Protein AF-A0A822FTE9-F1 (afdb_monomer)

Sequence (80 aa):
LDFQDRLEYRILAFNESSDQDLFETFSLVNLHTENQLGLRLLKSLDREKRTIYKMRISASDGELTGQLLLDVHILDSNDN

InterPro domains:
  IPR002126 Cadherin-like [PR00205] (35-61)
  IPR002126 Cadherin-like [PR00205] (66-80)
  IPR002126 Cadherin-like [PS50268] (6-80)
  IPR015919 Cadherin-like superfamily [SSF49313] (6-76)

Solvent-accessible surface area (backbone atoms only — not comparable to full-atom values): 5152 Å² total; per-residue (Å²): 132,68,75,70,86,53,50,50,74,43,84,40,57,67,54,99,57,86,51,62,66,56,66,61,32,46,46,80,41,84,36,86,71,85,87,38,76,42,81,40,75,70,53,88,86,50,56,92,84,49,46,67,49,61,33,28,43,36,41,27,68,86,85,56,75,52,76,46,82,46,80,47,74,53,74,62,98,77,83,121

Structure (mmCIF, N/CA/C/O backbone):
data_AF-A0A822FTE9-F1
#
_entry.id   AF-A0A822FTE9-F1
#
loop_
_atom_site.group_PDB
_atom_site.id
_atom_site.type_symbol
_atom_site.label_atom_id
_atom_site.label_alt_id
_atom_site.label_comp_id
_atom_site.label_asym_id
_atom_site.label_entity_id
_atom_site.label_seq_id
_atom_site.pdbx_PDB_ins_code
_atom_site.Cartn_x
_atom_site.Cartn_y
_atom_site.Cartn_z
_atom_site.occupancy
_atom_site.B_iso_or_equiv
_atom_site.auth_seq_id
_atom_site.auth_comp_id
_atom_site.auth_asym_id
_atom_site.auth_atom_id
_atom_site.pdbx_PDB_model_num
ATOM 1 N N . LEU A 1 1 ? 18.229 -15.557 -15.072 1.00 49.09 1 LEU A N 1
ATOM 2 C CA . LEU A 1 1 ? 17.892 -14.496 -14.106 1.00 49.09 1 LEU A CA 1
ATOM 3 C C . LEU A 1 1 ? 16.488 -14.056 -14.455 1.00 49.09 1 LEU A C 1
ATOM 5 O O . LEU A 1 1 ? 16.311 -13.470 -15.519 1.00 49.09 1 LEU A O 1
ATOM 9 N N . ASP A 1 2 ? 15.508 -14.439 -13.649 1.00 57.12 2 ASP A N 1
ATOM 10 C CA . ASP A 1 2 ? 14.131 -14.001 -13.840 1.00 57.12 2 ASP A CA 1
ATOM 11 C C . ASP A 1 2 ? 14.054 -12.485 -13.641 1.00 57.12 2 ASP A C 1
ATOM 13 O O . ASP A 1 2 ? 14.585 -11.943 -12.673 1.00 57.12 2 ASP A O 1
ATOM 17 N N . PHE A 1 3 ? 13.412 -11.779 -14.574 1.00 57.09 3 PHE A N 1
ATOM 18 C CA . PHE A 1 3 ? 13.252 -10.319 -14.518 1.00 57.09 3 PHE A CA 1
ATOM 19 C C . PHE A 1 3 ? 12.535 -9.846 -13.237 1.00 57.09 3 PHE A C 1
ATOM 21 O O . PHE A 1 3 ? 12.637 -8.678 -12.871 1.00 57.09 3 PHE A O 1
ATOM 28 N N . GLN A 1 4 ? 11.838 -10.749 -12.543 1.00 56.06 4 GLN A N 1
ATOM 29 C CA . GLN A 1 4 ? 11.087 -10.462 -11.325 1.00 56.06 4 GLN A CA 1
ATOM 30 C C . GLN A 1 4 ? 11.945 -10.245 -10.077 1.00 56.06 4 GLN A C 1
ATOM 32 O O . GLN A 1 4 ? 11.524 -9.486 -9.209 1.00 56.06 4 GLN A O 1
ATOM 37 N N . ASP A 1 5 ? 13.147 -10.826 -10.001 1.00 60.69 5 ASP A N 1
ATOM 38 C CA . ASP A 1 5 ? 14.075 -10.590 -8.880 1.00 60.69 5 ASP A CA 1
ATOM 39 C C . ASP A 1 5 ? 14.647 -9.160 -8.876 1.00 60.69 5 ASP A C 1
ATOM 41 O O . ASP A 1 5 ? 15.303 -8.742 -7.926 1.00 60.69 5 ASP A O 1
ATOM 45 N N . ARG A 1 6 ? 14.406 -8.392 -9.947 1.00 70.56 6 ARG A N 1
ATOM 46 C CA . ARG A 1 6 ? 14.855 -7.001 -10.101 1.00 70.56 6 ARG A CA 1
ATOM 47 C C . ARG A 1 6 ? 13.782 -5.957 -9.805 1.00 70.56 6 ARG A C 1
ATOM 49 O O . ARG A 1 6 ? 14.105 -4.770 -9.829 1.00 70.56 6 ARG A O 1
ATOM 56 N N . LEU A 1 7 ? 12.528 -6.364 -9.596 1.00 83.12 7 LEU A N 1
ATOM 57 C CA . LEU A 1 7 ? 11.443 -5.418 -9.358 1.00 83.12 7 LEU A CA 1
ATOM 58 C C . LEU A 1 7 ? 11.412 -4.995 -7.892 1.00 83.12 7 LEU A C 1
ATOM 60 O O . LEU A 1 7 ? 11.130 -5.780 -6.990 1.00 83.12 7 LEU A O 1
ATOM 64 N N . GLU A 1 8 ? 11.650 -3.710 -7.681 1.00 89.12 8 GLU A N 1
ATOM 65 C CA . GLU A 1 8 ? 11.526 -3.046 -6.396 1.00 89.12 8 GLU A CA 1
ATOM 66 C C . GLU A 1 8 ? 10.074 -2.604 -6.197 1.00 89.12 8 GLU A C 1
ATOM 68 O O . GLU A 1 8 ? 9.581 -1.703 -6.887 1.00 89.12 8 GLU A O 1
ATOM 73 N N . TYR A 1 9 ? 9.391 -3.229 -5.237 1.00 90.88 9 TYR A N 1
ATOM 74 C CA . TYR A 1 9 ? 8.021 -2.884 -4.869 1.00 90.88 9 TYR A CA 1
ATOM 75 C C . TYR A 1 9 ? 7.983 -1.984 -3.637 1.00 90.88 9 TYR A C 1
ATOM 77 O O . TYR A 1 9 ? 8.656 -2.247 -2.640 1.00 90.88 9 TYR A O 1
ATOM 85 N N . ARG A 1 10 ? 7.165 -0.929 -3.674 1.00 92.19 10 ARG A N 1
ATOM 86 C CA . ARG A 1 10 ? 7.014 0.020 -2.560 1.00 92.19 10 ARG A CA 1
ATOM 87 C C . ARG A 1 10 ? 5.561 0.407 -2.351 1.00 92.19 10 ARG A C 1
ATOM 89 O O . ARG A 1 10 ? 4.839 0.664 -3.313 1.00 92.19 10 ARG A O 1
ATOM 96 N N . ILE A 1 11 ? 5.164 0.497 -1.085 1.00 93.38 11 ILE A N 1
ATOM 97 C CA . ILE A 1 11 ? 3.936 1.183 -0.683 1.00 93.38 11 ILE A CA 1
ATOM 98 C C . ILE A 1 11 ? 4.259 2.674 -0.610 1.00 93.38 11 ILE A C 1
ATOM 100 O O . ILE A 1 11 ? 5.298 3.065 -0.081 1.00 93.38 11 ILE A O 1
ATOM 104 N N . LEU A 1 12 ? 3.372 3.501 -1.143 1.00 92.31 12 LEU A N 1
ATOM 105 C CA . LEU A 1 12 ? 3.420 4.953 -1.082 1.00 92.31 12 LEU A CA 1
ATOM 106 C C . LEU A 1 12 ? 2.101 5.454 -0.488 1.00 92.31 12 LEU A C 1
ATOM 108 O O . LEU A 1 12 ? 1.030 4.906 -0.776 1.00 92.31 12 LEU A O 1
ATOM 112 N N . ALA A 1 13 ? 2.177 6.511 0.319 1.00 89.88 13 ALA A N 1
ATOM 113 C CA . ALA A 1 13 ? 0.989 7.205 0.798 1.00 89.88 13 ALA A CA 1
ATOM 114 C C . ALA A 1 13 ? 0.205 7.779 -0.396 1.00 89.88 13 ALA A C 1
ATOM 116 O O . ALA A 1 13 ? 0.785 8.204 -1.398 1.00 89.88 13 ALA A O 1
ATOM 117 N N . PHE A 1 14 ? -1.127 7.751 -0.317 1.00 86.12 14 PHE A N 1
ATOM 118 C CA . PHE A 1 14 ? -1.974 8.266 -1.397 1.00 86.12 14 PHE A CA 1
ATOM 119 C C . PHE A 1 14 ? -1.901 9.799 -1.519 1.00 86.12 14 PHE A C 1
ATOM 121 O O . PHE A 1 14 ? -2.034 10.341 -2.615 1.00 86.12 14 PHE A O 1
ATOM 128 N N . ASN A 1 15 ? -1.667 10.486 -0.402 1.00 81.25 15 ASN A N 1
ATOM 129 C CA . ASN A 1 15 ? -1.456 11.926 -0.281 1.00 81.25 15 ASN A CA 1
ATOM 130 C C . ASN A 1 15 ? -0.004 12.232 0.139 1.00 81.25 15 ASN A C 1
ATOM 132 O O . ASN A 1 15 ? 0.702 11.358 0.630 1.00 81.25 15 ASN A O 1
ATOM 136 N N . GLU A 1 16 ? 0.449 13.484 -0.015 1.00 62.34 16 GLU A N 1
ATOM 137 C CA . GLU A 1 16 ? 1.816 13.914 0.366 1.00 62.34 16 GLU A CA 1
ATOM 138 C C . GLU A 1 16 ? 2.046 13.980 1.892 1.00 62.34 16 GLU A C 1
ATOM 140 O O . GLU A 1 16 ? 3.053 14.495 2.373 1.00 62.34 16 GLU A O 1
ATOM 145 N N . SER A 1 17 ? 1.099 13.462 2.675 1.00 65.06 17 SER A N 1
ATOM 146 C CA . SER A 1 17 ? 1.209 13.285 4.118 1.00 65.06 17 SER A CA 1
ATOM 147 C C . SER A 1 17 ? 1.793 11.902 4.386 1.00 65.06 17 SER A C 1
ATOM 149 O O . SER A 1 17 ? 1.225 10.906 3.947 1.00 65.06 17 SER A O 1
ATOM 151 N N . SER A 1 18 ? 2.907 11.814 5.113 1.00 69.12 18 SER A N 1
ATOM 152 C CA . SER A 1 18 ? 3.452 10.525 5.549 1.00 69.12 18 SER A CA 1
ATOM 153 C C . SER A 1 18 ? 2.429 9.786 6.419 1.00 69.12 18 SER A C 1
ATOM 155 O O . SER A 1 18 ? 2.264 10.095 7.597 1.00 69.12 18 SER A O 1
ATOM 157 N N . ASP A 1 19 ? 1.730 8.816 5.834 1.00 84.06 19 ASP A N 1
ATOM 158 C CA . ASP A 1 19 ? 0.778 7.950 6.529 1.00 84.06 19 ASP A CA 1
ATOM 159 C C . ASP A 1 19 ? 1.553 6.847 7.263 1.00 84.06 19 ASP A C 1
ATOM 161 O O . ASP A 1 19 ? 1.738 5.741 6.764 1.00 84.06 19 ASP A O 1
ATOM 165 N N . GLN A 1 20 ? 2.106 7.181 8.433 1.00 87.75 20 GLN A N 1
ATOM 166 C CA . GLN A 1 20 ? 2.930 6.243 9.201 1.00 87.75 20 GLN A CA 1
ATOM 167 C C . GLN A 1 20 ? 2.148 4.981 9.596 1.00 87.75 20 GLN A C 1
ATOM 169 O O . GLN A 1 20 ? 2.689 3.878 9.531 1.00 87.75 20 GLN A O 1
ATOM 174 N N . ASP A 1 21 ? 0.862 5.130 9.925 1.00 89.75 21 ASP A N 1
ATOM 175 C CA . ASP A 1 21 ? -0.014 4.007 10.257 1.00 89.75 21 ASP A CA 1
ATOM 176 C C . ASP A 1 21 ? -0.131 3.013 9.094 1.00 89.75 21 ASP A C 1
ATOM 178 O O . ASP A 1 21 ? -0.080 1.805 9.318 1.00 89.75 21 ASP A O 1
ATOM 182 N N . LEU A 1 22 ? -0.216 3.496 7.849 1.00 91.31 22 LEU A N 1
ATOM 183 C CA . LEU A 1 22 ? -0.220 2.651 6.653 1.00 91.31 22 LEU A CA 1
ATOM 184 C C . LEU A 1 22 ? 1.030 1.759 6.580 1.00 91.31 22 LEU A C 1
ATOM 186 O O . LEU A 1 22 ? 0.901 0.548 6.386 1.00 91.31 22 LEU A O 1
ATOM 190 N N . PHE A 1 23 ? 2.221 2.337 6.763 1.00 90.75 23 PHE A N 1
ATOM 191 C CA . PHE A 1 23 ? 3.496 1.611 6.666 1.00 90.75 23 PHE A CA 1
ATOM 192 C C . PHE A 1 23 ? 3.733 0.638 7.827 1.00 90.75 23 PHE A C 1
ATOM 194 O O . PHE A 1 23 ? 4.450 -0.346 7.672 1.00 90.75 23 PHE A O 1
ATOM 201 N N . GLU A 1 24 ? 3.113 0.883 8.980 1.00 92.50 24 GLU A N 1
ATOM 202 C CA . GLU A 1 24 ? 3.110 -0.048 10.112 1.00 92.50 24 GLU A CA 1
ATOM 203 C C . GLU A 1 24 ? 2.025 -1.129 9.991 1.00 92.50 24 GLU A C 1
ATOM 205 O O . GLU A 1 24 ? 2.080 -2.139 10.691 1.00 92.50 24 GLU A O 1
ATOM 210 N N . THR A 1 25 ? 1.018 -0.924 9.134 1.00 93.44 25 THR A N 1
ATOM 211 C CA . THR A 1 25 ? -0.111 -1.850 8.959 1.00 93.44 25 THR A CA 1
ATOM 212 C C . THR A 1 25 ? 0.133 -2.863 7.857 1.00 93.44 25 THR A C 1
ATOM 214 O O . THR A 1 25 ? -0.210 -4.034 8.027 1.00 93.44 25 THR A O 1
ATOM 217 N N . PHE A 1 26 ? 0.712 -2.436 6.736 1.00 94.69 26 PHE A N 1
ATOM 218 C CA . PHE A 1 26 ? 0.840 -3.263 5.544 1.00 94.69 26 PHE A CA 1
ATOM 219 C C . PHE A 1 26 ? 2.294 -3.468 5.135 1.00 94.69 26 PHE A C 1
ATOM 221 O O . PHE A 1 26 ? 3.106 -2.548 5.177 1.00 94.69 26 PHE A O 1
ATOM 228 N N . SER A 1 27 ? 2.599 -4.666 4.646 1.00 94.44 27 SER A N 1
ATOM 229 C CA . SER A 1 27 ? 3.8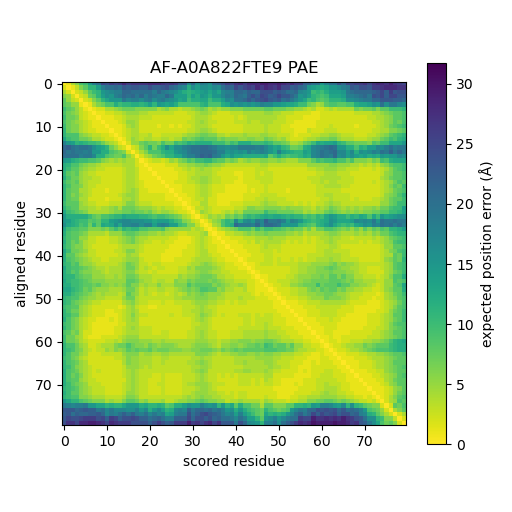33 -4.950 3.918 1.00 94.44 27 SER A CA 1
ATOM 230 C C . SER A 1 27 ? 3.546 -5.661 2.605 1.00 94.44 27 SER A C 1
ATOM 232 O O . SER A 1 27 ? 2.540 -6.357 2.453 1.00 94.44 27 SER A O 1
ATOM 234 N N . LEU A 1 28 ? 4.444 -5.477 1.641 1.00 92.62 28 LEU A N 1
ATOM 235 C CA . LEU A 1 28 ? 4.418 -6.214 0.386 1.00 92.62 28 LEU A CA 1
ATOM 236 C C . LEU A 1 28 ? 5.277 -7.467 0.518 1.00 92.62 28 LEU A C 1
ATOM 238 O O . LEU A 1 28 ? 6.356 -7.436 1.110 1.00 92.62 28 LEU A O 1
ATOM 242 N N . VAL A 1 29 ? 4.793 -8.568 -0.041 1.00 89.94 29 VAL A N 1
ATOM 243 C CA . VAL A 1 29 ? 5.493 -9.850 -0.073 1.00 89.94 29 VAL A CA 1
ATOM 244 C C . VAL A 1 29 ? 5.575 -10.293 -1.524 1.00 89.94 29 VAL A C 1
ATOM 246 O O . VAL A 1 29 ? 4.545 -10.472 -2.171 1.00 89.94 29 VAL A O 1
ATOM 249 N N . ASN A 1 30 ? 6.790 -10.469 -2.043 1.00 84.69 30 ASN A N 1
ATOM 250 C CA . ASN A 1 30 ? 6.975 -11.036 -3.373 1.00 84.69 30 ASN A CA 1
ATOM 251 C C . ASN A 1 30 ? 6.680 -12.541 -3.317 1.00 84.69 30 ASN A C 1
ATOM 253 O O . ASN A 1 30 ? 7.408 -13.316 -2.687 1.00 84.69 30 ASN A O 1
ATOM 257 N N . LEU A 1 31 ? 5.573 -12.938 -3.938 1.00 81.56 31 LEU A N 1
ATOM 258 C CA . LEU A 1 31 ? 5.180 -14.326 -4.086 1.00 81.56 31 LEU A CA 1
ATOM 259 C C . LEU A 1 31 ? 5.763 -14.782 -5.428 1.00 81.56 31 LEU A C 1
ATOM 261 O O . LEU A 1 31 ? 5.109 -14.732 -6.463 1.00 81.56 31 LEU A O 1
ATOM 265 N N . HIS A 1 32 ? 7.033 -15.196 -5.396 1.00 69.50 32 HIS A N 1
ATOM 266 C CA . HIS A 1 32 ? 7.826 -15.652 -6.551 1.00 69.50 32 HIS A CA 1
ATOM 267 C C . HIS A 1 32 ? 7.162 -16.794 -7.348 1.00 69.50 32 HIS A C 1
ATOM 269 O O . HIS A 1 32 ? 7.589 -17.141 -8.445 1.00 69.50 32 HIS A O 1
ATOM 275 N N . THR A 1 33 ? 6.116 -17.403 -6.793 1.00 63.25 33 THR A N 1
ATOM 276 C CA . THR A 1 33 ? 5.206 -18.295 -7.499 1.00 63.25 33 THR A CA 1
ATOM 277 C C . THR A 1 33 ? 4.170 -17.461 -8.261 1.00 63.25 33 THR A C 1
ATOM 279 O O . THR A 1 33 ? 3.301 -16.850 -7.648 1.00 63.25 33 THR A O 1
ATOM 282 N N . GLU A 1 34 ? 4.238 -17.484 -9.595 1.00 66.56 34 GLU A N 1
ATOM 283 C CA . GLU A 1 34 ? 3.206 -16.963 -10.519 1.00 66.56 34 GLU A CA 1
ATOM 284 C C . GLU A 1 34 ? 3.125 -15.438 -10.721 1.00 66.56 34 GLU A C 1
ATOM 286 O O . GLU A 1 34 ? 2.065 -14.917 -11.068 1.00 66.56 34 GLU A O 1
ATOM 291 N N . ASN A 1 35 ? 4.225 -14.700 -10.571 1.00 73.81 35 ASN A N 1
ATOM 292 C CA . ASN A 1 35 ? 4.247 -13.244 -10.754 1.00 73.81 35 ASN A CA 1
ATOM 293 C C . ASN A 1 35 ? 3.270 -12.481 -9.838 1.00 73.81 35 ASN A C 1
ATOM 295 O O . ASN A 1 35 ? 2.683 -11.474 -10.244 1.00 73.81 35 ASN A O 1
ATOM 299 N N . GLN A 1 36 ? 3.094 -12.944 -8.601 1.00 83.12 36 GLN A N 1
ATOM 300 C CA . GLN A 1 36 ? 2.133 -12.368 -7.668 1.00 83.12 36 GLN A CA 1
ATOM 301 C C . GLN A 1 36 ? 2.809 -11.473 -6.626 1.00 83.12 36 GLN A C 1
ATOM 303 O O . GLN A 1 36 ? 3.881 -11.765 -6.096 1.00 83.12 36 GLN A O 1
ATOM 308 N N . LEU A 1 37 ? 2.134 -10.376 -6.290 1.00 88.25 37 LEU A N 1
ATOM 309 C CA . LEU A 1 37 ? 2.501 -9.510 -5.178 1.00 88.25 37 LEU A CA 1
ATOM 310 C C . LEU A 1 37 ? 1.444 -9.651 -4.085 1.00 88.25 37 LEU A C 1
ATOM 312 O O . LEU A 1 37 ? 0.278 -9.317 -4.288 1.00 88.25 37 LEU A O 1
ATOM 316 N N . GLY A 1 38 ? 1.852 -10.155 -2.926 1.00 91.06 38 GLY A N 1
ATOM 317 C CA . GLY A 1 38 ? 0.997 -10.250 -1.752 1.00 91.06 38 GLY A CA 1
ATOM 318 C C . GLY A 1 38 ? 0.994 -8.946 -0.961 1.00 91.06 38 GLY A C 1
ATOM 319 O O . GLY A 1 38 ? 2.047 -8.348 -0.742 1.00 91.06 38 GLY A O 1
ATOM 320 N N . LEU A 1 39 ? -0.179 -8.538 -0.475 1.00 93.00 39 LEU A N 1
ATOM 321 C CA . LEU A 1 39 ? -0.317 -7.510 0.554 1.00 93.00 39 LEU A CA 1
ATOM 322 C C . LEU A 1 39 ? -0.600 -8.196 1.890 1.00 93.00 39 LEU A C 1
ATOM 324 O O . LEU A 1 39 ? -1.611 -8.882 2.044 1.00 93.00 39 LEU A O 1
ATOM 328 N N . ARG A 1 40 ? 0.302 -8.031 2.855 1.00 94.06 40 ARG A N 1
ATOM 329 C CA . ARG A 1 40 ? 0.231 -8.680 4.162 1.00 94.06 40 ARG A CA 1
ATOM 330 C C . ARG A 1 40 ? -0.074 -7.664 5.255 1.00 94.06 40 ARG A C 1
ATOM 332 O O . ARG A 1 40 ? 0.502 -6.581 5.279 1.00 94.06 40 ARG A O 1
AT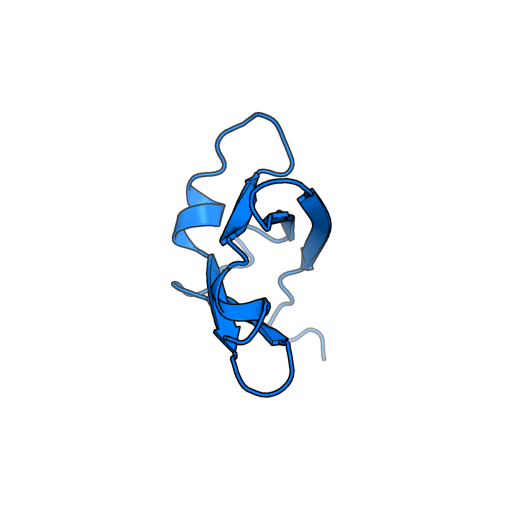OM 339 N N . LEU A 1 41 ? -0.927 -8.060 6.196 1.00 94.44 41 LEU A N 1
ATOM 340 C CA . LEU A 1 41 ? -1.166 -7.323 7.434 1.00 94.44 41 LEU A CA 1
ATOM 341 C C . LEU A 1 41 ? -0.072 -7.612 8.467 1.00 94.44 41 LEU A C 1
ATOM 343 O O . LEU A 1 41 ? 0.235 -8.771 8.755 1.00 94.44 41 LEU A O 1
ATOM 347 N N . LEU A 1 42 ? 0.489 -6.547 9.033 1.00 94.00 42 LEU A N 1
ATOM 348 C CA . LEU A 1 42 ? 1.467 -6.582 10.121 1.00 94.00 42 LEU A CA 1
ATOM 349 C C . LEU A 1 42 ? 0.812 -6.449 11.502 1.00 94.00 42 LEU A C 1
ATOM 351 O O . LEU A 1 42 ? 1.360 -6.938 12.488 1.00 94.00 42 LEU A O 1
ATOM 355 N N . LYS A 1 43 ? -0.370 -5.827 11.572 1.00 92.44 43 LYS A N 1
ATOM 356 C CA . LYS A 1 43 ? -1.187 -5.690 12.786 1.00 92.44 43 LYS A CA 1
ATOM 357 C C . LYS A 1 43 ? -2.671 -5.879 12.475 1.00 92.44 43 LYS A C 1
ATOM 359 O O . LYS A 1 43 ? -3.082 -5.834 11.317 1.00 92.44 43 LYS A O 1
ATOM 364 N N . SER A 1 44 ? -3.469 -6.111 13.516 1.00 89.44 44 SER A N 1
ATOM 365 C CA . SER A 1 44 ? -4.926 -6.212 13.400 1.00 89.44 44 SER A CA 1
ATOM 366 C C . SER A 1 44 ? -5.538 -4.884 12.960 1.00 89.44 44 SER A C 1
ATOM 368 O O . SER A 1 44 ? -5.142 -3.823 13.446 1.00 89.44 44 SER A O 1
ATOM 370 N N . LEU A 1 45 ? -6.532 -4.962 12.081 1.00 90.12 45 LEU A N 1
ATOM 371 C CA . LEU A 1 45 ? -7.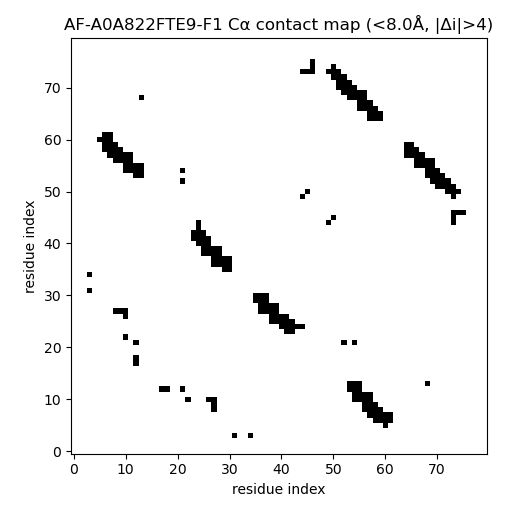307 -3.813 11.630 1.00 90.12 45 LEU A CA 1
ATOM 372 C C . LEU A 1 45 ? -8.431 -3.528 12.623 1.00 90.12 45 LEU A C 1
ATOM 374 O O . LEU A 1 45 ? -9.066 -4.450 13.129 1.00 90.12 45 LEU A O 1
ATOM 378 N N . ASP A 1 46 ? -8.667 -2.248 12.879 1.00 85.88 46 ASP A N 1
ATOM 379 C CA . ASP A 1 46 ? -9.687 -1.768 13.802 1.00 85.88 46 ASP A CA 1
ATOM 380 C C . ASP A 1 46 ? -10.567 -0.759 13.059 1.00 85.88 46 ASP A C 1
ATOM 382 O O . ASP A 1 46 ? -10.111 0.326 12.682 1.00 85.88 46 ASP A O 1
ATOM 386 N N . ARG A 1 47 ? -11.818 -1.155 12.795 1.00 85.06 47 ARG A N 1
ATOM 387 C CA . ARG A 1 47 ? -12.767 -0.357 12.008 1.00 85.06 47 ARG A CA 1
ATOM 388 C C . ARG A 1 47 ? -13.114 0.965 12.698 1.00 85.06 47 ARG A C 1
ATOM 390 O O . ARG A 1 47 ? -13.365 1.944 11.998 1.00 85.06 47 ARG A O 1
ATOM 397 N N . GLU A 1 48 ? -13.116 1.016 14.031 1.00 85.62 48 GLU A N 1
ATOM 398 C CA . GLU A 1 48 ? -13.413 2.236 14.795 1.00 85.62 48 GLU A CA 1
ATOM 399 C C . GLU A 1 48 ? -12.301 3.279 14.631 1.00 85.62 48 GLU A C 1
ATOM 401 O O . GLU A 1 48 ? -12.576 4.477 14.558 1.00 85.62 48 GLU A O 1
ATOM 406 N N . LYS A 1 49 ? -11.046 2.831 14.506 1.00 86.44 49 LYS A N 1
ATOM 407 C 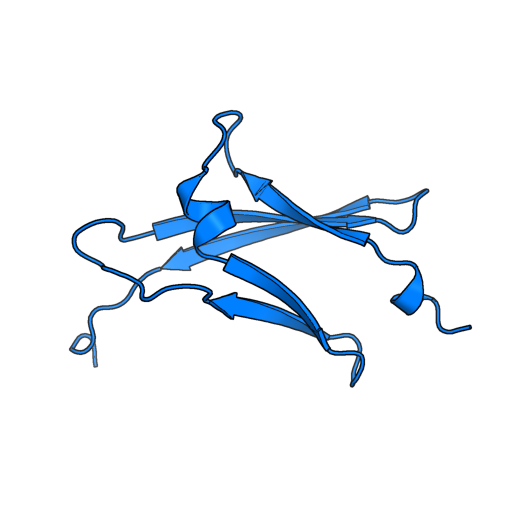CA . LYS A 1 49 ? -9.901 3.707 14.225 1.00 86.44 49 LYS A CA 1
ATOM 408 C C . LYS A 1 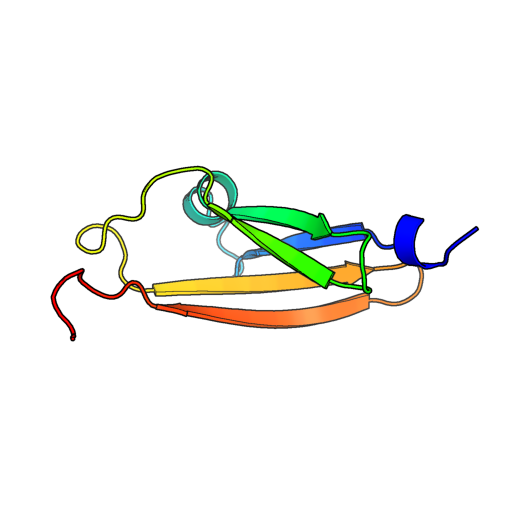49 ? -9.843 4.150 12.772 1.00 86.44 49 LYS A C 1
ATOM 410 O O . LYS A 1 49 ? -9.571 5.320 12.503 1.00 86.44 49 LYS A O 1
ATOM 415 N N . ARG A 1 50 ? -10.036 3.224 11.828 1.00 88.62 50 ARG A N 1
ATOM 416 C CA . ARG A 1 50 ? -9.915 3.520 10.397 1.00 88.62 50 ARG A CA 1
ATOM 417 C C . ARG A 1 50 ? -10.725 2.554 9.545 1.00 88.62 50 ARG A C 1
ATOM 419 O O . ARG A 1 50 ? -10.523 1.346 9.568 1.00 88.62 50 ARG A O 1
ATOM 426 N N . THR A 1 51 ? -11.601 3.117 8.721 1.00 90.31 51 THR A N 1
ATOM 427 C CA . THR A 1 51 ? -12.507 2.352 7.853 1.00 90.31 51 THR A CA 1
ATOM 428 C C . THR A 1 51 ? -11.956 2.137 6.446 1.00 90.31 51 THR A C 1
ATOM 430 O O . THR A 1 51 ? -12.369 1.197 5.770 1.00 90.31 51 THR A O 1
ATOM 433 N N . ILE A 1 52 ? -11.043 3.001 5.985 1.00 90.94 52 ILE A N 1
ATOM 434 C CA . ILE A 1 52 ? -10.474 2.944 4.635 1.00 90.94 52 ILE A CA 1
ATOM 435 C C . ILE A 1 52 ? -8.981 3.284 4.670 1.00 90.94 52 ILE A C 1
ATOM 437 O O . ILE A 1 52 ? -8.569 4.308 5.229 1.00 90.94 52 ILE A O 1
ATOM 441 N N . TYR A 1 53 ? -8.176 2.457 4.006 1.00 92.56 53 TYR A N 1
ATOM 442 C CA . TYR A 1 53 ? -6.791 2.763 3.655 1.00 92.56 53 TYR A CA 1
ATOM 443 C C . TYR A 1 53 ? -6.696 3.025 2.158 1.00 92.56 53 TYR A C 1
ATOM 445 O O . TYR A 1 53 ? -7.099 2.187 1.356 1.00 92.56 53 TYR A O 1
ATOM 453 N N . LYS A 1 54 ? -6.143 4.180 1.786 1.00 93.25 54 LYS A N 1
ATOM 454 C CA . LYS A 1 54 ? -5.822 4.504 0.396 1.00 93.25 54 LYS A CA 1
ATOM 455 C C . LYS A 1 54 ? -4.318 4.543 0.249 1.00 93.25 54 LYS A C 1
ATOM 457 O O . LYS A 1 54 ? -3.648 5.262 0.990 1.00 93.25 54 LYS A O 1
ATOM 462 N N . MET A 1 55 ? -3.790 3.784 -0.695 1.00 93.38 55 MET A N 1
ATOM 463 C CA . MET A 1 55 ? -2.353 3.699 -0.928 1.00 93.38 55 MET A CA 1
ATOM 464 C C . MET A 1 55 ? -2.047 3.547 -2.409 1.00 93.38 55 MET A C 1
ATOM 466 O O . MET A 1 55 ? -2.910 3.197 -3.216 1.00 93.38 55 MET A O 1
ATOM 470 N N . ARG A 1 56 ? -0.793 3.801 -2.768 1.00 94.62 56 ARG A N 1
ATOM 471 C CA . ARG A 1 56 ? -0.276 3.490 -4.094 1.00 94.62 56 ARG A CA 1
ATOM 472 C C . ARG A 1 56 ? 0.818 2.445 -3.976 1.00 94.62 56 ARG A C 1
ATOM 474 O O . ARG A 1 56 ? 1.716 2.582 -3.154 1.00 94.62 56 ARG A O 1
ATOM 481 N N . ILE A 1 57 ? 0.754 1.419 -4.808 1.00 93.56 57 ILE A N 1
ATOM 482 C CA . ILE A 1 57 ? 1.828 0.441 -4.950 1.00 93.56 57 ILE A CA 1
ATOM 483 C C . ILE A 1 57 ? 2.637 0.836 -6.179 1.00 93.56 57 ILE A C 1
ATOM 485 O O . ILE A 1 57 ? 2.077 1.030 -7.256 1.00 93.56 57 ILE A O 1
ATOM 489 N N . SER A 1 58 ? 3.944 0.982 -6.006 1.00 93.2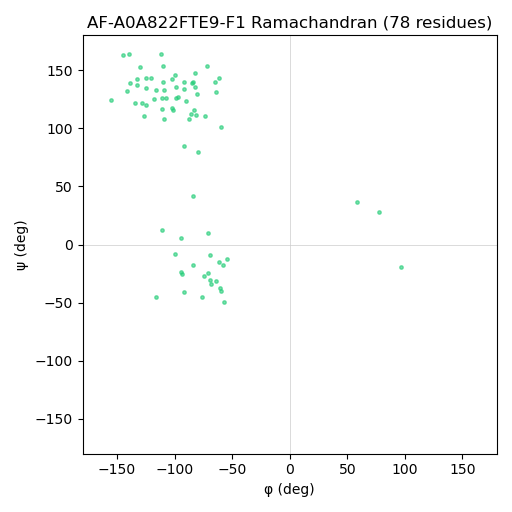5 58 SER A N 1
ATOM 490 C CA . SER A 1 58 ? 4.892 1.263 -7.079 1.00 93.25 58 SER A CA 1
ATOM 491 C C . SER A 1 58 ? 5.752 0.035 -7.325 1.00 93.25 58 SER A C 1
ATOM 493 O O . SER A 1 58 ? 6.282 -0.528 -6.371 1.00 93.25 58 SER A O 1
ATOM 495 N N . ALA A 1 59 ? 5.917 -0.346 -8.586 1.00 91.81 59 ALA A N 1
ATOM 496 C CA . ALA A 1 59 ? 6.858 -1.364 -9.034 1.00 91.81 59 ALA A CA 1
ATOM 497 C C . ALA A 1 59 ? 7.861 -0.703 -9.980 1.00 91.81 59 ALA A C 1
ATOM 499 O O . ALA A 1 59 ? 7.446 -0.064 -10.948 1.00 91.81 59 ALA A O 1
ATOM 500 N N . SER A 1 60 ? 9.158 -0.824 -9.708 1.00 91.00 60 SER A N 1
ATOM 501 C CA . SER A 1 60 ? 10.198 -0.279 -10.584 1.00 91.00 60 SER A CA 1
ATOM 502 C C . SER A 1 60 ? 11.295 -1.297 -10.844 1.00 91.00 60 SER A C 1
ATOM 504 O O . SER A 1 60 ? 11.747 -1.971 -9.925 1.00 91.00 60 SER A O 1
ATOM 506 N N . ASP A 1 61 ? 11.742 -1.383 -12.093 1.00 89.19 61 ASP A N 1
ATOM 507 C CA . ASP A 1 61 ? 12.913 -2.168 -12.503 1.00 89.19 61 ASP A CA 1
ATOM 508 C C . ASP A 1 61 ? 14.208 -1.327 -12.548 1.00 89.19 61 ASP A C 1
ATOM 510 O O . ASP A 1 61 ? 15.256 -1.822 -12.980 1.00 89.19 61 ASP A O 1
ATOM 514 N N . GLY A 1 62 ? 14.133 -0.062 -12.108 1.00 86.88 62 GLY A N 1
ATOM 515 C CA . GLY A 1 62 ? 15.197 0.942 -12.162 1.00 86.88 62 GLY A CA 1
ATOM 516 C C . GLY A 1 62 ? 15.121 1.899 -13.360 1.00 86.88 62 GLY A C 1
ATOM 517 O O . GLY A 1 62 ? 15.685 2.988 -13.279 1.00 86.88 62 GLY A O 1
ATOM 518 N N . GLU A 1 63 ? 14.405 1.547 -14.431 1.00 89.69 63 GLU A N 1
ATOM 519 C CA . GLU A 1 63 ? 14.262 2.378 -15.640 1.00 89.69 63 GLU A CA 1
ATOM 520 C C . GLU A 1 63 ? 12.812 2.813 -15.856 1.00 89.69 63 GLU A C 1
ATOM 522 O O . GLU A 1 63 ? 12.523 3.981 -16.121 1.00 89.69 63 GLU A O 1
ATOM 527 N N . LEU A 1 64 ? 11.886 1.873 -15.697 1.00 91.19 64 LEU A N 1
ATOM 528 C CA . LEU A 1 64 ? 10.454 2.075 -15.789 1.00 91.19 64 LEU A CA 1
ATOM 529 C C . LEU A 1 64 ? 9.821 1.940 -14.405 1.00 91.19 64 LEU A C 1
ATOM 531 O O . LEU A 1 64 ? 10.332 1.291 -13.488 1.00 91.19 64 LEU A O 1
ATOM 535 N N . THR A 1 65 ? 8.687 2.613 -14.234 1.00 92.31 65 THR A N 1
ATOM 536 C CA . THR A 1 65 ? 7.896 2.541 -13.006 1.00 92.31 65 THR A CA 1
ATOM 537 C C . THR A 1 65 ? 6.429 2.367 -13.359 1.00 92.31 65 THR A C 1
ATOM 539 O O . THR A 1 65 ? 5.844 3.203 -14.045 1.00 92.31 65 THR A O 1
ATOM 542 N N . GLY A 1 66 ? 5.835 1.282 -12.869 1.00 92.06 66 GLY A N 1
ATOM 543 C CA . GLY A 1 66 ? 4.398 1.038 -12.889 1.00 92.06 66 GLY A CA 1
ATOM 544 C C . GLY A 1 66 ? 3.777 1.378 -11.538 1.00 92.06 66 GLY A C 1
ATOM 545 O O . GLY A 1 66 ? 4.406 1.195 -10.494 1.00 92.06 66 GLY A O 1
ATOM 546 N N . GLN A 1 67 ? 2.542 1.877 -11.547 1.00 93.50 67 GLN A N 1
ATOM 547 C CA . GLN A 1 67 ? 1.824 2.238 -10.326 1.00 93.50 67 GLN A CA 1
ATOM 548 C C . GLN A 1 67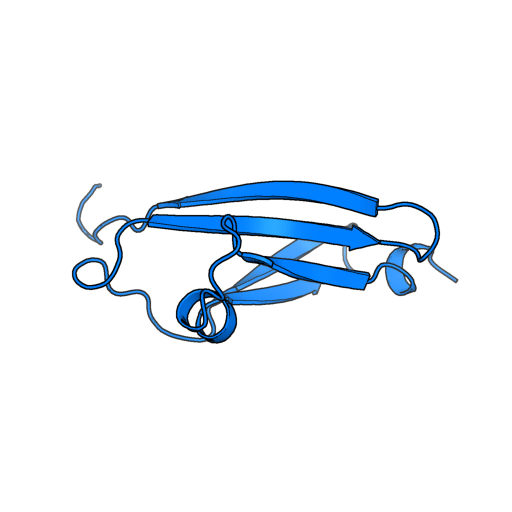 ? 0.394 1.696 -10.327 1.00 93.50 67 GLN A C 1
ATOM 550 O O . GLN A 1 67 ? -0.287 1.715 -11.350 1.00 93.50 67 GLN A O 1
ATOM 555 N N . LEU A 1 68 ? -0.060 1.263 -9.154 1.00 92.81 68 LEU A N 1
ATOM 556 C CA . LEU A 1 68 ? -1.418 0.806 -8.872 1.00 92.81 68 LEU A CA 1
ATOM 557 C C . LEU A 1 68 ? -1.987 1.617 -7.706 1.00 92.81 68 LEU A C 1
ATOM 559 O O . LEU A 1 68 ? -1.314 1.790 -6.691 1.00 92.81 68 LEU A O 1
ATOM 563 N N . LEU A 1 69 ? -3.226 2.088 -7.831 1.00 94.00 69 LEU A N 1
ATOM 564 C CA . LEU A 1 69 ? -3.976 2.674 -6.720 1.00 94.00 69 LEU A CA 1
ATOM 565 C C . LEU A 1 69 ? -4.793 1.584 -6.032 1.00 94.00 69 LEU A C 1
ATOM 567 O O . LEU A 1 69 ? -5.458 0.800 -6.708 1.00 94.00 69 LEU A O 1
ATOM 571 N N . LEU A 1 70 ? -4.744 1.550 -4.704 1.00 93.75 70 LEU A N 1
ATOM 572 C CA . LEU A 1 70 ? -5.445 0.563 -3.899 1.00 93.75 70 LEU A CA 1
ATOM 573 C C . LEU A 1 70 ? -6.276 1.252 -2.814 1.00 93.75 70 LEU A C 1
ATOM 575 O O . LEU A 1 70 ? -5.731 1.960 -1.965 1.00 93.75 70 LEU A O 1
ATOM 579 N N . ASP A 1 71 ? -7.581 0.983 -2.837 1.00 93.50 71 ASP A N 1
ATOM 580 C CA . ASP A 1 71 ? -8.547 1.400 -1.822 1.00 93.50 71 ASP A CA 1
ATOM 581 C C . ASP A 1 71 ? -8.985 0.154 -1.032 1.00 93.50 71 ASP A C 1
ATOM 583 O O . ASP A 1 71 ? -9.696 -0.710 -1.546 1.00 93.50 71 ASP A O 1
ATOM 587 N N .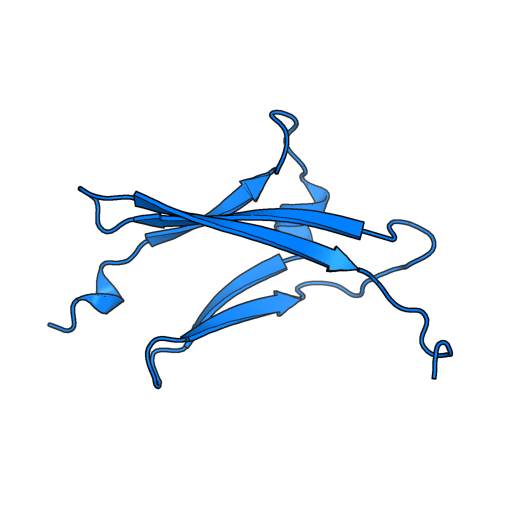 VAL A 1 72 ? -8.531 0.036 0.217 1.00 91.44 72 VAL A N 1
ATOM 588 C CA . VAL A 1 72 ? -8.836 -1.090 1.111 1.00 91.44 72 VAL A CA 1
ATOM 589 C C . VAL A 1 72 ? -9.920 -0.667 2.092 1.00 91.44 72 VAL A C 1
ATOM 591 O O . VAL A 1 72 ? -9.700 0.219 2.917 1.00 91.44 72 VAL A O 1
ATOM 594 N N . HIS A 1 73 ? -11.079 -1.316 2.012 1.00 91.19 73 HIS A N 1
ATOM 595 C CA . HIS A 1 73 ? -12.216 -1.082 2.899 1.00 91.19 73 HIS A CA 1
ATOM 596 C C . HIS A 1 73 ? -12.233 -2.113 4.028 1.00 91.19 73 HIS A C 1
ATOM 598 O O . HIS A 1 73 ? -12.197 -3.316 3.773 1.00 91.19 73 HIS A O 1
ATOM 604 N N . ILE A 1 74 ? -12.299 -1.639 5.272 1.00 89.81 74 ILE A N 1
ATOM 605 C CA . ILE A 1 74 ? -12.392 -2.503 6.450 1.00 89.81 74 ILE A CA 1
ATOM 606 C C . ILE A 1 74 ? -13.866 -2.799 6.706 1.00 89.81 74 ILE A C 1
ATOM 608 O O . ILE A 1 74 ? -14.626 -1.918 7.114 1.00 89.81 74 ILE A O 1
ATOM 612 N N . LEU A 1 75 ? -14.264 -4.039 6.435 1.00 84.00 75 LEU A N 1
ATOM 613 C CA . LEU A 1 75 ? -15.614 -4.522 6.706 1.00 84.00 75 LEU A CA 1
ATOM 614 C C . LEU A 1 75 ? -15.736 -4.927 8.176 1.00 84.00 75 LEU A C 1
ATOM 616 O O . LEU A 1 75 ? -14.762 -5.366 8.790 1.00 84.00 75 LEU A O 1
ATOM 620 N N . ASP A 1 76 ? -16.927 -4.741 8.747 1.00 71.88 76 ASP A N 1
ATOM 621 C CA . ASP A 1 76 ? -17.202 -5.314 10.063 1.00 71.88 76 ASP A CA 1
ATOM 622 C C . ASP A 1 76 ? -17.348 -6.833 9.915 1.00 71.88 76 ASP A C 1
ATOM 624 O O . ASP A 1 76 ? -17.725 -7.322 8.848 1.00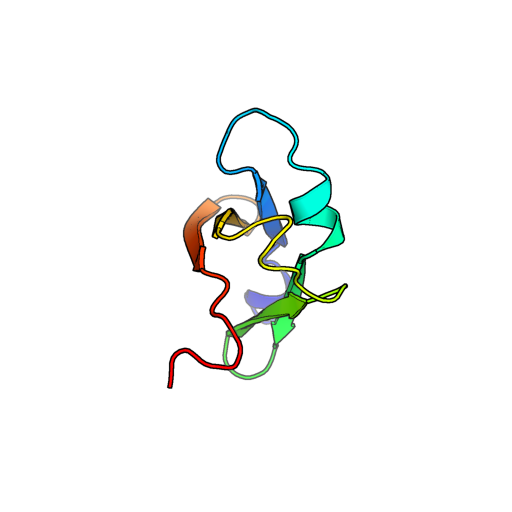 71.88 76 ASP A O 1
ATOM 628 N N . SER A 1 77 ? -17.069 -7.593 10.975 1.00 65.06 77 SER A N 1
ATOM 629 C CA . SER A 1 77 ? -17.224 -9.055 10.932 1.00 65.06 77 SER A CA 1
ATOM 630 C C . SER A 1 77 ? -18.674 -9.486 10.655 1.00 65.06 77 SER A C 1
ATOM 632 O O . SER A 1 77 ? -18.903 -10.649 10.334 1.00 65.06 77 SER A O 1
ATOM 634 N N . ASN A 1 78 ? -19.638 -8.567 10.786 1.00 58.09 78 ASN A N 1
ATOM 635 C CA . ASN A 1 78 ? -21.070 -8.828 10.691 1.00 58.09 78 ASN A CA 1
ATOM 636 C C . ASN A 1 78 ? -21.769 -8.233 9.445 1.00 58.09 78 ASN A C 1
ATOM 638 O O . ASN A 1 78 ? -22.995 -8.213 9.403 1.00 58.09 78 ASN A O 1
ATOM 642 N N . ASP A 1 79 ? -21.031 -7.754 8.434 1.00 55.50 79 ASP A N 1
ATOM 643 C CA . ASP A 1 79 ? -21.595 -7.283 7.147 1.00 55.50 79 ASP A CA 1
ATOM 644 C C . ASP A 1 79 ? -21.835 -8.455 6.147 1.00 55.50 79 ASP A C 1
ATOM 646 O O . ASP A 1 79 ? -21.524 -8.339 4.960 1.00 55.50 79 ASP A O 1
ATOM 650 N N . ASN A 1 80 ? -22.354 -9.599 6.626 1.00 51.16 80 ASN A N 1
ATOM 651 C CA . ASN A 1 80 ? -22.635 -10.814 5.833 1.00 51.16 80 ASN A CA 1
ATOM 652 C C . ASN A 1 80 ? -24.141 -11.072 5.677 1.00 51.16 80 ASN A C 1
ATOM 654 O O . ASN A 1 80 ? -24.843 -11.078 6.713 1.00 51.16 80 ASN A O 1
#

Radius of gyration: 14.45 Å; Cα contacts (8 Å, |Δi|>4): 117; chains: 1; bounding box: 40×32×31 Å

Nearest PDB structures (foldseek):
  6n2e-assembly1_D  TM=7.459E-01  e=5.681E-03  Mus musculus
  7sz8-assembly2_B  TM=7.816E-01  e=1.030E-02  Homo sapiens
  7sz8-assembly1_A  TM=7.809E-01  e=1.030E-02  Homo sapiens
  7scm-assembly2_B  TM=7.178E-01  e=1.867E-02  synthetic construct
  1he7-assembly1_A-2  TM=5.494E-01  e=4.924E-01  Homo sapiens

Foldseek 3Di:
DPLLVQKDKDKAAPDPDPPVVVVQFWDWDQPVPPRDIDIDGNDDDDCVVPQWGWIKMWIDSPPDIDIDIDIDGDDDPPPD

Secondary structure (DSSP, 8-state):
--GGGG-EEEEEESSSS--HHHHHHEEEEEETTTTEEEEEESS---TTT-SEEEEEEEEE-SS-EEEEEEEEE---TT--

Mean predicted aligned error: 6.51 Å

Organism: NCBI:txid392032

pLDDT: mean 83.99, std 12.52, range [49.09, 94.69]